Protein AF-A0A037ZRQ4-F1 (afdb_monomer_lite)

Radius of gyration: 18.63 Å; chains: 1; bounding box: 42×53×62 Å

Organism: NCBI:txid1454373

Structure (mmCIF, N/CA/C/O backbone):
data_AF-A0A037ZRQ4-F1
#
_entry.id   AF-A0A037ZRQ4-F1
#
loop_
_atom_site.group_PDB
_atom_site.id
_atom_site.type_symbol
_atom_site.label_atom_id
_atom_site.label_alt_id
_atom_site.label_comp_id
_atom_site.label_asym_id
_atom_site.label_entity_id
_atom_site.label_seq_id
_atom_site.pdbx_PDB_ins_code
_atom_site.Cartn_x
_atom_site.Cartn_y
_atom_site.Cartn_z
_atom_site.occupancy
_atom_site.B_iso_or_equiv
_atom_site.auth_seq_id
_atom_site.auth_comp_id
_atom_site.auth_asym_id
_atom_site.auth_atom_id
_atom_site.pdbx_PDB_model_num
ATOM 1 N N . MET A 1 1 ? -24.508 -39.226 -43.229 1.00 44.69 1 MET A N 1
ATOM 2 C CA . MET A 1 1 ? -23.827 -39.048 -41.925 1.00 44.69 1 MET A CA 1
ATOM 3 C C . MET A 1 1 ? -23.097 -37.711 -41.961 1.00 44.69 1 MET A C 1
ATOM 5 O O . MET A 1 1 ? -22.115 -37.597 -42.680 1.00 44.69 1 MET A O 1
ATOM 9 N N . ILE A 1 2 ? -23.625 -36.677 -41.302 1.00 44.78 2 ILE A N 1
ATOM 10 C CA . ILE A 1 2 ? -23.092 -35.304 -41.362 1.00 44.78 2 ILE A CA 1
ATOM 11 C C . ILE A 1 2 ? -22.264 -35.063 -40.095 1.00 44.78 2 ILE A C 1
ATOM 13 O O . ILE A 1 2 ? -22.799 -35.093 -38.991 1.00 44.78 2 ILE A O 1
ATOM 17 N N . LYS A 1 3 ? -20.948 -34.876 -40.253 1.00 48.03 3 LYS A N 1
ATOM 18 C CA . LYS A 1 3 ? -20.026 -34.495 -39.173 1.00 48.03 3 LYS A CA 1
ATOM 19 C C . LYS A 1 3 ? -20.140 -32.987 -38.939 1.00 48.03 3 LYS A C 1
ATOM 21 O O . LYS A 1 3 ? -19.582 -32.210 -39.709 1.00 48.03 3 LYS A O 1
ATOM 26 N N . ALA A 1 4 ? -20.841 -32.579 -37.885 1.00 50.69 4 ALA A N 1
ATOM 27 C CA . ALA A 1 4 ? -20.813 -31.201 -37.408 1.00 50.69 4 ALA A CA 1
ATOM 28 C C . ALA A 1 4 ? -19.470 -30.942 -36.704 1.00 50.69 4 ALA A C 1
ATOM 30 O O . ALA A 1 4 ? -19.149 -31.582 -35.704 1.00 50.69 4 ALA A O 1
ATOM 31 N N . ARG A 1 5 ? -18.656 -30.038 -37.258 1.00 59.75 5 ARG A N 1
ATOM 32 C CA . ARG A 1 5 ? -17.445 -29.531 -36.604 1.00 59.75 5 ARG A CA 1
ATOM 33 C C . ARG A 1 5 ? -17.854 -28.385 -35.685 1.00 59.75 5 ARG A C 1
ATOM 35 O O . ARG A 1 5 ? -18.277 -27.339 -36.165 1.00 59.75 5 ARG A O 1
ATOM 42 N N . VAL A 1 6 ? -17.728 -28.598 -34.381 1.00 54.69 6 VAL A N 1
ATOM 43 C CA . VAL A 1 6 ? -17.835 -27.539 -33.376 1.00 54.69 6 VAL A CA 1
ATOM 44 C C . VAL A 1 6 ? -16.581 -26.674 -33.499 1.00 54.69 6 VAL A C 1
ATOM 46 O O . VAL A 1 6 ? -15.485 -27.113 -33.161 1.00 54.69 6 VAL A O 1
ATOM 49 N N . PHE A 1 7 ? -16.732 -25.470 -34.048 1.00 53.22 7 PHE A N 1
ATOM 50 C CA . PHE A 1 7 ? -15.714 -24.427 -33.964 1.00 53.22 7 PHE A CA 1
ATOM 51 C C . PHE A 1 7 ? -15.840 -23.779 -32.586 1.00 53.22 7 PHE A C 1
ATOM 53 O O . PHE A 1 7 ? -16.765 -23.010 -32.335 1.00 53.22 7 PHE A O 1
ATOM 60 N N . LEU A 1 8 ? -14.930 -24.130 -31.679 1.00 58.91 8 LEU A N 1
ATOM 61 C CA . LEU A 1 8 ? -14.759 -23.416 -30.422 1.00 58.91 8 LEU A CA 1
ATOM 62 C C . LEU A 1 8 ? -14.074 -22.084 -30.759 1.00 58.91 8 LEU A C 1
ATOM 64 O O . LEU A 1 8 ? -12.871 -22.041 -31.013 1.00 58.91 8 LEU A O 1
ATOM 68 N N . VAL A 1 9 ? -14.851 -21.006 -30.847 1.00 59.47 9 VAL A N 1
ATOM 69 C CA . VAL A 1 9 ? -14.301 -19.651 -30.929 1.00 59.47 9 VAL A CA 1
ATOM 70 C C . VAL A 1 9 ? -13.732 -19.340 -29.550 1.00 59.47 9 VAL A C 1
ATOM 72 O O . VAL A 1 9 ? -14.479 -19.066 -28.614 1.00 59.47 9 VAL A O 1
ATOM 75 N N . ALA A 1 10 ? -12.411 -19.437 -29.410 1.00 58.44 10 ALA A N 1
ATOM 76 C CA . ALA A 1 10 ? -11.706 -18.862 -28.277 1.00 58.44 10 ALA A CA 1
ATOM 77 C C . ALA A 1 10 ? -11.926 -17.346 -28.338 1.00 58.44 10 ALA A C 1
ATOM 79 O O . ALA A 1 10 ? -11.319 -16.650 -29.152 1.00 58.44 10 ALA A O 1
ATOM 80 N N . ALA A 1 11 ? -12.865 -16.849 -27.534 1.00 57.16 11 ALA A N 1
ATOM 81 C CA . ALA A 1 11 ? -13.009 -15.428 -27.301 1.00 57.16 11 ALA A CA 1
ATOM 82 C C . ALA A 1 11 ? -11.709 -14.956 -26.642 1.00 57.16 11 ALA A C 1
ATOM 84 O O . ALA A 1 11 ? -11.467 -15.228 -25.467 1.00 57.16 11 ALA A O 1
ATOM 85 N N . PHE A 1 12 ? -10.856 -14.293 -27.422 1.00 55.47 12 PHE A N 1
ATOM 86 C CA . PHE A 1 12 ? -9.820 -13.414 -26.899 1.00 55.47 12 PHE A CA 1
ATOM 87 C C . PHE A 1 12 ? -10.546 -12.306 -26.140 1.00 55.47 12 PHE A C 1
ATOM 89 O O . PHE A 1 12 ? -10.926 -11.287 -26.713 1.00 55.47 12 PHE A O 1
ATOM 96 N N . LEU A 1 13 ? -10.833 -12.558 -24.864 1.00 48.47 13 LEU A N 1
ATOM 97 C CA . LEU A 1 13 ? -11.273 -11.518 -23.956 1.00 48.47 13 LEU A CA 1
ATOM 98 C C . LEU A 1 13 ? -10.106 -10.530 -23.865 1.00 48.47 13 LEU A C 1
ATOM 100 O O . LEU A 1 13 ? -9.002 -10.953 -23.510 1.00 48.47 13 LEU A O 1
ATOM 104 N N . PRO A 1 14 ? -10.295 -9.255 -24.243 1.00 47.31 14 PRO A N 1
ATOM 105 C CA . PRO A 1 14 ? -9.279 -8.249 -24.010 1.00 47.31 14 PRO A CA 1
ATOM 106 C C . PRO A 1 14 ? -9.029 -8.217 -22.504 1.00 47.31 14 PRO A C 1
ATOM 108 O O . PRO A 1 14 ? -9.925 -7.888 -21.726 1.00 47.31 14 PRO A O 1
ATOM 111 N N . LEU A 1 15 ? -7.826 -8.625 -22.096 1.00 47.88 15 LEU A N 1
ATOM 112 C CA . LEU A 1 15 ? -7.324 -8.371 -20.752 1.00 47.88 15 LEU A CA 1
ATOM 113 C C . LEU A 1 15 ? -7.530 -6.875 -20.483 1.00 47.88 15 LEU A C 1
ATOM 115 O O . LEU A 1 15 ? -7.204 -6.076 -21.368 1.00 47.88 15 LEU A O 1
ATOM 119 N N . PRO A 1 16 ? -8.108 -6.475 -19.338 1.00 43.84 16 PRO A N 1
ATOM 120 C CA . PRO A 1 16 ? -8.305 -5.069 -19.033 1.00 43.84 16 PRO A CA 1
ATOM 121 C C . PRO A 1 16 ? -6.932 -4.398 -18.936 1.00 43.84 16 PRO A C 1
ATOM 123 O O . PRO A 1 16 ? -6.264 -4.432 -17.908 1.00 43.84 16 PRO A O 1
ATOM 126 N N . LEU A 1 17 ? -6.506 -3.786 -20.041 1.00 48.16 17 LEU A N 1
ATOM 127 C CA . LEU A 1 17 ? -5.280 -3.008 -20.189 1.00 48.16 17 LEU A CA 1
ATOM 128 C C . LEU A 1 17 ? -5.469 -1.622 -19.542 1.00 48.16 17 LEU A C 1
ATOM 130 O O . LEU A 1 17 ? -5.305 -0.592 -20.185 1.00 48.16 17 LEU A O 1
ATOM 134 N N . SER A 1 18 ? -5.936 -1.618 -18.292 1.00 46.50 18 SER A N 1
ATOM 135 C CA . SER A 1 18 ? -6.169 -0.437 -17.453 1.00 46.50 18 SER A CA 1
ATOM 136 C C . SER A 1 18 ? -6.183 -0.803 -15.963 1.00 46.50 18 SER A C 1
ATOM 138 O O . SER A 1 18 ? -6.840 -0.140 -15.159 1.00 46.50 18 SER A O 1
ATOM 140 N N . ALA A 1 19 ? -5.468 -1.852 -15.557 1.00 59.84 19 ALA A N 1
ATOM 141 C CA . ALA A 1 19 ? -5.043 -1.921 -14.168 1.00 59.84 19 ALA A CA 1
ATOM 142 C C . ALA A 1 19 ? -3.948 -0.851 -13.998 1.00 59.84 19 ALA A C 1
ATOM 144 O O . ALA A 1 19 ? -2.782 -1.117 -14.271 1.00 59.84 19 ALA A O 1
ATOM 145 N N . GLY A 1 20 ? -4.341 0.393 -13.688 1.00 80.94 20 GLY A N 1
ATOM 146 C CA . GLY A 1 20 ? -3.398 1.464 -13.334 1.00 80.94 20 GLY A CA 1
ATOM 147 C C . GLY A 1 20 ? -2.561 1.068 -12.114 1.00 80.94 20 GLY A C 1
ATOM 148 O O . GLY A 1 20 ? -2.855 0.047 -11.483 1.00 80.94 20 GLY A O 1
ATOM 149 N N . GLY A 1 21 ? -1.542 1.852 -11.752 1.00 89.81 21 GLY A N 1
ATOM 150 C CA . GLY A 1 21 ? -0.599 1.473 -10.696 1.00 89.81 21 GLY A CA 1
ATOM 151 C C . GLY A 1 21 ? -1.267 1.059 -9.391 1.00 89.81 21 GLY A C 1
ATOM 152 O O . GLY A 1 21 ? -0.861 0.067 -8.794 1.00 89.81 21 GLY A O 1
ATOM 153 N N . TRP A 1 22 ? -2.367 1.719 -9.011 1.00 91.81 22 TRP A N 1
ATOM 154 C CA . TRP A 1 22 ? -3.160 1.325 -7.845 1.00 91.81 22 TRP A CA 1
ATOM 155 C C . TRP A 1 22 ? -3.721 -0.100 -7.936 1.00 91.81 22 TRP A C 1
ATOM 157 O O . TRP A 1 22 ? -3.625 -0.865 -6.985 1.00 91.81 22 TRP A O 1
ATOM 167 N N . ALA A 1 23 ? -4.310 -0.480 -9.070 1.00 91.25 23 ALA A N 1
ATOM 168 C CA . ALA A 1 23 ? -4.918 -1.800 -9.220 1.00 91.25 23 ALA A CA 1
ATOM 169 C C . ALA A 1 23 ? -3.862 -2.911 -9.167 1.00 91.25 23 ALA A C 1
ATOM 171 O O . ALA A 1 23 ? -4.090 -3.944 -8.542 1.00 91.25 23 ALA A O 1
ATOM 172 N N . ALA A 1 24 ? -2.697 -2.678 -9.776 1.00 91.62 24 ALA A N 1
ATOM 173 C CA . ALA A 1 24 ? -1.571 -3.596 -9.664 1.00 91.62 24 ALA A CA 1
ATOM 174 C C . ALA A 1 24 ? -1.029 -3.643 -8.226 1.00 91.62 24 ALA A 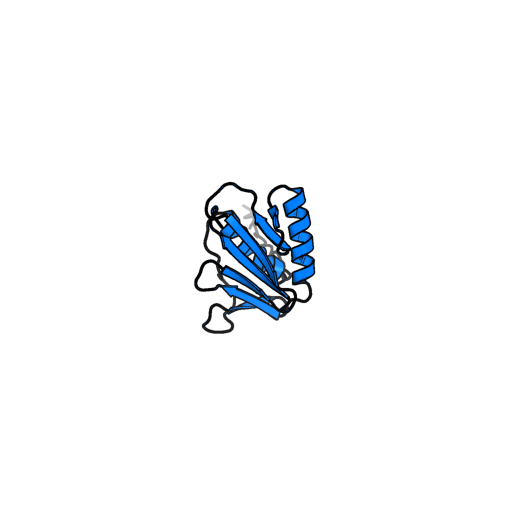C 1
ATOM 176 O O . ALA A 1 24 ? -0.766 -4.721 -7.711 1.00 91.62 24 ALA A O 1
ATOM 177 N N . PHE A 1 25 ? -0.920 -2.507 -7.540 1.00 93.81 25 PHE A N 1
ATOM 178 C CA . PHE A 1 25 ? -0.532 -2.465 -6.130 1.00 93.81 25 PHE A CA 1
ATOM 179 C C . PHE A 1 25 ? -1.509 -3.232 -5.223 1.00 93.81 25 PHE A C 1
ATOM 181 O O . PHE A 1 25 ? -1.090 -4.029 -4.383 1.00 93.81 25 PHE A O 1
ATOM 188 N N . GLU A 1 26 ? -2.817 -3.057 -5.421 1.00 93.69 26 GLU A N 1
ATOM 189 C CA . GLU A 1 26 ? -3.846 -3.770 -4.662 1.00 93.69 26 GLU A CA 1
ATOM 190 C C . GLU A 1 26 ? -3.762 -5.284 -4.902 1.00 93.69 26 GLU A C 1
ATOM 192 O O . GLU A 1 26 ? -3.756 -6.059 -3.946 1.00 93.69 26 GLU A O 1
ATOM 197 N N . GLU A 1 27 ? -3.617 -5.707 -6.161 1.00 93.69 27 GLU A N 1
ATOM 198 C CA . GLU A 1 27 ? -3.478 -7.118 -6.535 1.00 93.69 27 GLU A CA 1
ATOM 199 C C . GLU A 1 27 ? -2.197 -7.752 -5.986 1.00 93.69 27 GLU A C 1
ATOM 201 O O . GLU A 1 27 ? -2.236 -8.867 -5.473 1.00 93.69 27 GLU A O 1
ATOM 206 N N . ARG A 1 28 ? -1.062 -7.058 -6.112 1.00 93.62 28 ARG A N 1
ATOM 207 C CA . ARG A 1 28 ? 0.266 -7.626 -5.852 1.00 93.62 28 ARG A CA 1
ATOM 208 C C . ARG A 1 28 ? 0.739 -7.481 -4.421 1.00 93.62 28 ARG A C 1
ATOM 210 O O . ARG A 1 28 ? 1.685 -8.175 -4.055 1.00 93.62 28 ARG A O 1
ATOM 217 N N . CYS A 1 29 ? 0.119 -6.598 -3.643 1.00 93.62 29 CYS A N 1
ATOM 218 C CA . CYS A 1 29 ? 0.585 -6.257 -2.303 1.00 93.62 29 CYS A CA 1
ATOM 219 C C . CYS A 1 29 ? -0.540 -6.291 -1.274 1.00 93.62 29 CYS A C 1
ATOM 221 O O . CYS A 1 29 ? -0.503 -7.122 -0.368 1.00 93.62 29 CYS A O 1
ATOM 223 N N . LEU A 1 30 ? -1.585 -5.471 -1.437 1.00 93.69 30 LEU A N 1
ATOM 224 C CA . LEU A 1 30 ? -2.654 -5.387 -0.432 1.00 93.69 30 LEU A CA 1
ATOM 225 C C . LEU A 1 30 ? -3.418 -6.707 -0.277 1.00 93.69 30 LEU A C 1
ATOM 227 O O . LEU A 1 30 ? -3.680 -7.136 0.846 1.00 93.69 30 LEU A O 1
ATOM 231 N N . LEU A 1 31 ? -3.772 -7.368 -1.383 1.00 92.38 31 LEU A N 1
ATOM 232 C CA . LEU A 1 31 ? -4.472 -8.651 -1.340 1.00 92.38 31 LEU A CA 1
ATOM 233 C C . LEU A 1 31 ? -3.604 -9.769 -0.733 1.00 92.38 31 LEU A C 1
ATOM 235 O O . LEU A 1 31 ? -4.103 -10.431 0.182 1.00 92.38 31 LEU A O 1
ATOM 239 N N . PRO A 1 32 ? -2.335 -9.970 -1.142 1.00 91.25 32 PRO A N 1
ATOM 240 C CA . PRO A 1 32 ? -1.430 -10.913 -0.489 1.00 91.25 32 PRO A CA 1
ATOM 241 C C . PRO A 1 32 ? -1.281 -10.668 1.010 1.00 91.25 32 PRO A C 1
ATOM 243 O O . PRO A 1 32 ? -1.558 -11.582 1.789 1.00 91.25 32 PRO A O 1
ATOM 246 N N . TYR A 1 33 ? -1.001 -9.435 1.440 1.00 89.94 33 TYR A N 1
ATOM 247 C CA . TYR A 1 33 ? -0.954 -9.114 2.867 1.00 89.94 33 TYR A CA 1
ATOM 248 C C . TYR A 1 33 ? -2.286 -9.411 3.550 1.00 89.94 33 TYR A C 1
ATOM 250 O O . TYR A 1 33 ? -2.315 -10.032 4.610 1.00 89.94 33 TYR A O 1
ATOM 258 N N . SER A 1 34 ? -3.426 -9.088 2.922 1.00 87.50 34 SER A N 1
ATOM 259 C CA . SER A 1 34 ? -4.765 -9.429 3.431 1.00 87.50 34 SER A CA 1
ATOM 260 C C . SER A 1 34 ? -5.004 -10.941 3.595 1.00 87.50 34 SER A C 1
ATOM 262 O O . SER A 1 34 ? -5.958 -11.343 4.257 1.00 87.50 34 SER A O 1
ATOM 264 N N . GLN A 1 35 ? -4.129 -11.788 3.057 1.00 88.38 35 GLN A N 1
ATOM 265 C CA . GLN A 1 35 ? -4.197 -13.248 3.117 1.00 88.38 35 GLN A CA 1
ATOM 266 C C . GLN A 1 35 ? -2.970 -13.896 3.779 1.00 88.38 35 GLN A C 1
ATOM 268 O O . GLN A 1 35 ? -2.935 -15.120 3.871 1.00 88.38 35 GLN A O 1
ATOM 273 N N . ILE A 1 36 ? -2.028 -13.102 4.308 1.00 84.81 36 ILE A N 1
ATOM 274 C CA . ILE A 1 36 ? -0.770 -13.583 4.912 1.00 84.81 36 ILE A CA 1
ATOM 275 C C . ILE A 1 36 ? 0.097 -14.313 3.865 1.00 84.81 36 ILE A C 1
ATOM 277 O O . ILE A 1 36 ? 0.684 -15.368 4.108 1.00 84.81 36 ILE A O 1
ATOM 281 N N . PHE A 1 37 ? 0.133 -13.760 2.653 1.00 88.19 37 PHE A N 1
ATOM 282 C CA . PHE A 1 37 ? 1.041 -14.160 1.586 1.00 88.19 37 PHE A CA 1
ATOM 283 C C . PHE A 1 37 ? 2.006 -13.022 1.271 1.00 88.19 37 PHE A C 1
ATOM 285 O O . PHE A 1 37 ? 1.645 -11.849 1.351 1.00 88.19 37 PHE A O 1
ATOM 292 N N . ALA A 1 38 ? 3.216 -13.385 0.850 1.00 88.25 38 ALA A N 1
ATOM 293 C CA . ALA A 1 38 ? 4.201 -12.413 0.404 1.00 88.25 38 ALA A CA 1
ATOM 294 C C . ALA A 1 38 ? 3.715 -11.668 -0.858 1.00 88.25 38 ALA A C 1
ATOM 296 O O . ALA A 1 38 ? 3.105 -12.293 -1.737 1.00 88.25 38 ALA A O 1
ATOM 297 N N . PRO A 1 39 ? 4.020 -10.364 -0.988 1.00 91.56 39 PRO A N 1
ATOM 298 C CA . PRO A 1 39 ? 3.860 -9.638 -2.241 1.00 91.56 39 PRO A CA 1
ATOM 299 C C . PRO A 1 39 ? 4.598 -10.309 -3.403 1.00 91.56 39 PRO A C 1
ATOM 301 O O . PRO A 1 39 ? 5.605 -10.991 -3.203 1.00 91.56 39 PRO A O 1
ATOM 304 N N . HIS A 1 40 ? 4.128 -10.104 -4.635 1.00 91.75 40 HIS A N 1
ATOM 305 C CA . HIS A 1 40 ? 4.697 -10.801 -5.793 1.00 91.75 40 HIS A CA 1
ATOM 306 C C . HIS A 1 40 ? 4.708 -9.973 -7.086 1.00 91.75 40 HIS A C 1
ATOM 308 O O . HIS A 1 40 ? 3.780 -9.234 -7.413 1.00 91.75 40 HIS A O 1
ATOM 314 N N . ALA A 1 41 ? 5.761 -10.154 -7.886 1.00 91.69 41 ALA A N 1
ATOM 315 C CA . ALA A 1 41 ? 5.983 -9.428 -9.139 1.00 91.69 41 ALA A CA 1
ATOM 316 C C . ALA A 1 41 ? 5.794 -10.292 -10.398 1.00 91.69 41 ALA A C 1
ATOM 318 O O . ALA A 1 41 ? 6.275 -9.937 -11.472 1.00 91.69 41 ALA A O 1
ATOM 319 N N . ASP A 1 42 ? 5.080 -11.419 -10.304 1.00 90.19 42 ASP A N 1
ATOM 320 C CA . ASP A 1 42 ? 4.914 -12.349 -11.430 1.00 90.19 42 ASP A CA 1
ATOM 321 C C . ASP A 1 42 ? 4.418 -11.647 -12.700 1.00 90.19 42 ASP A C 1
ATOM 323 O O . ASP A 1 42 ? 3.396 -10.959 -12.699 1.00 90.19 42 ASP A O 1
ATOM 327 N N . GLY A 1 43 ? 5.148 -11.806 -13.802 1.00 88.75 43 GLY A N 1
ATOM 328 C CA . GLY A 1 43 ? 4.788 -11.204 -15.087 1.00 88.75 43 GLY A CA 1
ATOM 329 C C . GLY A 1 43 ? 4.995 -9.689 -15.188 1.00 88.75 43 GLY A C 1
ATOM 330 O O . GLY A 1 43 ? 4.640 -9.124 -16.221 1.00 88.75 43 GLY A O 1
ATOM 331 N N . LEU A 1 44 ? 5.572 -9.031 -14.176 1.00 91.12 44 LEU A N 1
ATOM 332 C CA . LEU A 1 44 ? 5.995 -7.634 -14.277 1.00 91.12 44 LEU A CA 1
ATOM 333 C C . LEU A 1 44 ? 7.399 -7.532 -14.876 1.00 91.12 44 LEU A C 1
ATOM 335 O O . LEU A 1 44 ? 8.252 -8.403 -14.692 1.00 91.12 44 LEU A O 1
ATOM 339 N N . GLN A 1 45 ? 7.648 -6.441 -15.595 1.00 92.75 45 GLN A N 1
ATOM 340 C CA . GLN A 1 45 ? 8.970 -6.143 -16.127 1.00 92.75 45 GLN A CA 1
ATOM 341 C C . GLN A 1 45 ? 9.816 -5.479 -15.040 1.00 92.75 45 GLN A C 1
ATOM 343 O O . GLN A 1 45 ? 9.487 -4.383 -14.594 1.00 92.75 45 GLN A O 1
ATOM 348 N N . ALA A 1 46 ? 10.925 -6.106 -14.650 1.00 94.38 46 ALA A N 1
ATOM 349 C CA . ALA A 1 46 ? 11.905 -5.471 -13.774 1.00 94.38 46 ALA A CA 1
ATOM 350 C C . ALA A 1 46 ? 12.519 -4.233 -14.456 1.00 94.38 46 ALA A C 1
ATOM 352 O O . ALA A 1 46 ? 12.891 -4.284 -15.633 1.00 94.38 46 ALA A O 1
ATOM 353 N N . LEU A 1 47 ? 12.601 -3.127 -13.718 1.00 92.44 47 LEU A N 1
ATOM 354 C CA . LEU A 1 47 ? 13.276 -1.897 -14.141 1.00 92.44 47 LEU A CA 1
ATOM 355 C C . LEU A 1 47 ? 14.776 -1.962 -13.846 1.00 92.44 47 LEU A C 1
ATOM 357 O O . LEU A 1 47 ? 15.583 -1.479 -14.639 1.00 92.44 47 LEU A O 1
ATOM 361 N N . ASP A 1 48 ? 15.132 -2.590 -12.729 1.00 85.94 48 ASP A N 1
ATOM 362 C CA . ASP A 1 48 ? 16.495 -2.777 -12.241 1.00 85.94 48 ASP A CA 1
ATOM 363 C C . ASP A 1 48 ? 16.599 -4.063 -11.393 1.00 85.94 48 ASP A C 1
ATOM 365 O O . ASP A 1 48 ? 15.707 -4.915 -11.415 1.00 85.94 48 ASP A O 1
ATOM 369 N N . GLY A 1 49 ? 17.736 -4.251 -10.718 1.00 75.12 49 GLY A N 1
ATOM 370 C CA . GLY A 1 49 ? 17.994 -5.398 -9.845 1.00 75.12 49 GLY A CA 1
ATOM 371 C C . GLY A 1 49 ? 17.481 -5.238 -8.411 1.00 75.12 49 GLY A C 1
ATOM 372 O O . GLY A 1 49 ? 17.638 -6.175 -7.635 1.00 75.12 49 GLY A O 1
ATOM 373 N N . ASP A 1 50 ? 16.867 -4.102 -8.070 1.00 80.31 50 ASP A N 1
ATOM 374 C CA . ASP A 1 50 ? 16.609 -3.678 -6.687 1.00 80.31 50 ASP A CA 1
ATOM 375 C C . ASP A 1 50 ? 15.118 -3.802 -6.316 1.00 80.31 50 ASP A C 1
ATOM 377 O O . ASP A 1 50 ? 14.576 -3.010 -5.547 1.00 80.31 50 ASP A O 1
ATOM 381 N N . GLY A 1 51 ? 14.416 -4.775 -6.906 1.00 90.44 51 GLY A N 1
ATOM 382 C CA . GLY A 1 51 ? 13.004 -5.030 -6.600 1.00 90.44 51 GLY A CA 1
ATOM 383 C C . GLY A 1 51 ? 12.033 -3.995 -7.177 1.00 90.44 51 GLY A C 1
ATOM 384 O O . GLY A 1 51 ? 10.904 -3.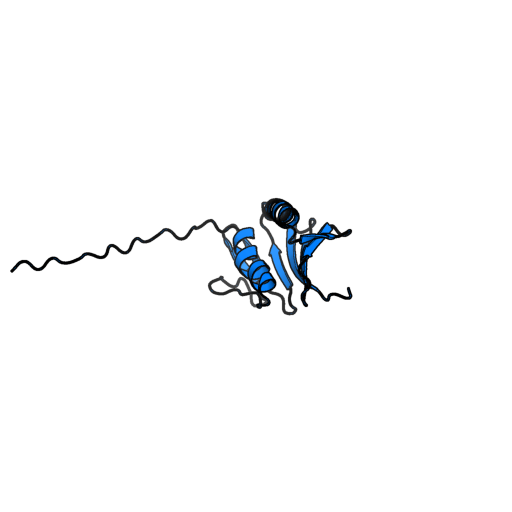885 -6.700 1.00 90.44 51 GLY A O 1
ATOM 385 N N . ARG A 1 52 ? 12.432 -3.236 -8.207 1.00 93.62 52 ARG A N 1
ATOM 386 C CA . ARG A 1 52 ? 11.581 -2.233 -8.869 1.00 93.62 52 ARG A CA 1
ATOM 387 C C . ARG A 1 52 ? 11.017 -2.776 -10.177 1.00 93.62 52 ARG A C 1
ATOM 389 O O . ARG A 1 52 ? 11.747 -3.291 -11.026 1.00 93.62 52 ARG A O 1
ATOM 396 N N . PHE A 1 53 ? 9.713 -2.623 -10.375 1.00 94.12 53 PHE A N 1
ATOM 397 C CA . PHE A 1 53 ? 8.984 -3.198 -11.501 1.00 94.12 53 PHE A CA 1
ATOM 398 C C . PHE A 1 53 ? 8.107 -2.158 -12.192 1.00 94.12 53 PHE A C 1
ATOM 400 O O . PHE A 1 53 ? 7.407 -1.379 -11.547 1.00 94.12 53 PHE A O 1
ATOM 407 N N . ALA A 1 54 ? 8.129 -2.167 -13.521 1.00 92.81 54 ALA A N 1
ATOM 408 C CA . ALA A 1 54 ? 7.319 -1.286 -14.342 1.00 92.81 54 ALA A CA 1
ATOM 409 C C . ALA A 1 54 ? 5.846 -1.695 -14.264 1.00 92.81 54 ALA A C 1
ATOM 411 O O . ALA A 1 54 ? 5.504 -2.860 -14.499 1.00 92.81 54 ALA A O 1
ATOM 412 N N . LEU A 1 55 ? 4.978 -0.722 -14.007 1.00 91.56 55 LEU A N 1
ATOM 413 C CA . LEU A 1 55 ? 3.532 -0.863 -14.095 1.00 91.56 55 LEU A CA 1
ATOM 414 C C . LEU A 1 55 ? 2.983 -0.066 -15.293 1.00 91.56 55 LEU A C 1
ATOM 416 O O . LEU A 1 55 ? 3.649 0.830 -15.829 1.00 91.56 55 LEU A O 1
ATOM 420 N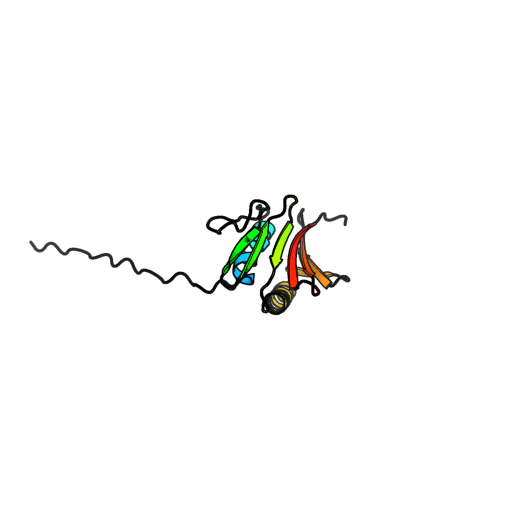 N . PRO A 1 56 ? 1.757 -0.377 -15.754 1.00 82.94 56 PRO A N 1
ATOM 421 C CA . PRO A 1 56 ? 1.072 0.447 -16.743 1.00 82.94 56 PRO A CA 1
ATOM 422 C C . PRO A 1 56 ? 0.966 1.907 -16.283 1.00 82.94 56 PRO A C 1
ATOM 424 O O . PRO A 1 56 ? 0.768 2.176 -15.105 1.00 82.94 56 PRO A O 1
ATOM 427 N N . GLY A 1 57 ? 1.069 2.855 -17.218 1.00 80.56 57 GLY A N 1
ATOM 428 C CA . GLY A 1 57 ? 0.948 4.288 -16.911 1.00 80.56 57 GLY A CA 1
ATOM 429 C C . GLY A 1 57 ? 2.246 4.980 -16.483 1.00 80.56 57 GLY A C 1
ATOM 430 O O . GLY A 1 57 ? 2.248 6.199 -16.356 1.00 80.56 57 GLY A O 1
ATOM 431 N N . GLY A 1 58 ? 3.357 4.243 -16.356 1.00 87.06 58 GLY A N 1
ATOM 432 C CA . GLY A 1 58 ? 4.638 4.788 -15.885 1.00 87.06 58 GLY A CA 1
ATOM 433 C C . GLY A 1 58 ? 4.825 4.687 -14.371 1.00 87.06 58 GLY A C 1
ATOM 434 O O . GLY A 1 58 ? 5.849 5.135 -13.856 1.00 87.06 58 GLY A O 1
ATOM 435 N N . ASP A 1 59 ? 3.864 4.069 -13.686 1.00 91.69 59 ASP A N 1
ATOM 436 C CA . ASP A 1 59 ? 3.932 3.776 -12.262 1.00 91.69 59 ASP A CA 1
ATOM 437 C C . ASP A 1 59 ? 4.999 2.706 -11.994 1.00 91.69 59 ASP A C 1
ATOM 439 O O . ASP A 1 59 ? 5.368 1.914 -12.873 1.00 91.69 59 ASP A O 1
ATOM 443 N N . VAL A 1 60 ? 5.500 2.673 -10.764 1.00 93.69 60 VAL A N 1
ATOM 444 C CA . VAL A 1 60 ? 6.518 1.702 -10.352 1.00 93.69 60 VAL A CA 1
ATOM 445 C C . VAL A 1 60 ? 6.035 0.964 -9.119 1.00 93.69 60 VAL A C 1
ATOM 447 O O . VAL A 1 60 ? 5.667 1.595 -8.132 1.00 93.69 60 VAL A O 1
ATOM 450 N N . LEU A 1 61 ? 6.055 -0.368 -9.182 1.00 94.25 61 LEU A N 1
ATOM 451 C CA . LEU A 1 61 ? 5.924 -1.227 -8.010 1.00 94.25 61 LEU A CA 1
ATOM 452 C C . LEU A 1 61 ? 7.312 -1.456 -7.420 1.00 94.25 61 LEU A C 1
ATOM 454 O O . LEU A 1 61 ? 8.245 -1.780 -8.155 1.00 94.25 61 LEU A O 1
ATOM 458 N N . ILE A 1 62 ? 7.443 -1.339 -6.109 1.00 94.31 62 ILE A N 1
ATOM 459 C CA . ILE A 1 62 ? 8.680 -1.614 -5.384 1.00 94.31 62 ILE A CA 1
ATOM 460 C C . ILE A 1 62 ? 8.386 -2.738 -4.401 1.00 94.31 62 ILE A C 1
ATOM 462 O O . ILE A 1 62 ? 7.524 -2.587 -3.538 1.00 94.31 62 ILE A O 1
ATOM 466 N N . LEU A 1 63 ? 9.089 -3.858 -4.532 1.00 92.38 63 LEU A N 1
ATOM 467 C CA . LEU A 1 63 ? 9.083 -4.942 -3.555 1.00 92.38 63 LEU A CA 1
ATOM 468 C C . LEU A 1 63 ? 10.390 -4.868 -2.765 1.00 92.38 63 LEU A C 1
ATOM 470 O O . LEU A 1 63 ? 11.453 -5.141 -3.318 1.00 92.38 63 LEU A O 1
ATOM 474 N N . GLY A 1 64 ? 10.312 -4.438 -1.504 1.00 82.25 64 GLY A N 1
ATOM 475 C CA . GLY A 1 64 ? 11.473 -4.326 -0.624 1.00 82.25 64 GLY A CA 1
ATOM 476 C C . GLY A 1 64 ? 11.861 -5.654 0.031 1.00 82.25 64 GLY A C 1
ATOM 477 O O . GLY A 1 64 ? 11.068 -6.591 0.092 1.00 82.25 64 GLY A O 1
ATOM 478 N N . ASP A 1 65 ? 13.078 -5.705 0.578 1.00 66.75 65 ASP A N 1
ATOM 479 C CA . ASP A 1 65 ? 13.646 -6.894 1.236 1.00 66.75 65 ASP A CA 1
ATOM 480 C C . ASP A 1 65 ? 12.971 -7.267 2.579 1.00 66.75 65 ASP A C 1
ATOM 482 O O . ASP A 1 65 ? 13.205 -8.358 3.096 1.00 66.75 65 ASP A O 1
ATOM 486 N N . PHE A 1 66 ? 12.139 -6.386 3.153 1.00 54.31 66 PHE A N 1
ATOM 487 C CA . PHE A 1 66 ? 11.583 -6.519 4.510 1.00 54.31 66 PHE A CA 1
ATOM 488 C C . PHE A 1 66 ? 10.088 -6.188 4.570 1.00 54.31 66 PHE A C 1
ATOM 490 O O . PHE A 1 66 ? 9.711 -5.148 5.095 1.00 54.31 66 PHE A O 1
ATOM 497 N N . GLU A 1 67 ? 9.239 -7.057 4.013 1.00 70.12 67 GLU A N 1
ATOM 498 C CA . GLU A 1 67 ? 7.780 -7.041 4.259 1.00 70.12 67 GLU A CA 1
ATOM 499 C C . GLU A 1 67 ? 7.071 -5.722 3.912 1.00 70.12 67 GLU A C 1
ATOM 501 O O . GLU A 1 67 ? 5.930 -5.508 4.317 1.00 70.12 67 GLU A O 1
ATOM 506 N N . ALA A 1 68 ? 7.696 -4.881 3.088 1.00 87.56 68 ALA A N 1
ATOM 507 C CA . ALA A 1 68 ? 7.127 -3.652 2.565 1.00 87.56 68 ALA A CA 1
ATOM 508 C C . ALA A 1 68 ? 7.005 -3.734 1.040 1.00 87.56 68 ALA A C 1
ATOM 510 O O . ALA A 1 68 ? 7.951 -4.080 0.325 1.00 87.56 68 ALA A O 1
ATOM 511 N N . CYS A 1 69 ? 5.834 -3.364 0.538 1.00 94.25 69 CYS A N 1
ATOM 512 C CA . CYS A 1 69 ? 5.590 -3.133 -0.873 1.00 94.25 69 CYS A CA 1
ATOM 513 C C . CYS A 1 69 ? 5.110 -1.701 -1.074 1.00 94.25 69 CYS A C 1
ATOM 515 O O . CYS A 1 69 ? 4.251 -1.227 -0.336 1.00 94.25 69 CYS A O 1
ATOM 517 N N . ALA A 1 70 ? 5.612 -1.028 -2.104 1.00 94.88 70 ALA A N 1
ATOM 518 C CA . ALA A 1 70 ? 5.209 0.327 -2.428 1.00 94.88 70 ALA A CA 1
ATOM 519 C C . ALA A 1 70 ? 4.793 0.493 -3.889 1.00 94.88 70 ALA A C 1
ATOM 521 O O . ALA A 1 70 ? 5.201 -0.269 -4.768 1.00 94.88 70 ALA A O 1
ATOM 522 N N . VAL A 1 71 ? 4.012 1.538 -4.148 1.00 94.88 71 VAL A N 1
ATOM 523 C CA . VAL A 1 71 ? 3.715 2.034 -5.491 1.00 94.88 71 VAL A CA 1
ATOM 524 C C . VAL A 1 71 ? 3.970 3.537 -5.567 1.00 94.88 71 VAL A C 1
ATOM 526 O O . VAL A 1 71 ? 3.579 4.282 -4.669 1.00 94.88 71 VAL A O 1
ATOM 529 N N . GLU A 1 72 ? 4.641 3.988 -6.626 1.00 92.06 72 GLU A N 1
ATOM 530 C CA . GLU A 1 72 ? 5.026 5.392 -6.837 1.00 92.06 72 GLU A CA 1
ATOM 531 C C . GLU A 1 72 ? 4.710 5.890 -8.260 1.00 92.06 72 GLU A C 1
ATOM 533 O O . GLU A 1 72 ? 4.397 5.110 -9.162 1.00 92.06 72 GLU A O 1
ATOM 538 N N . ASN A 1 73 ? 4.873 7.206 -8.454 1.00 77.81 73 ASN A N 1
ATOM 539 C CA . ASN A 1 73 ? 4.872 7.944 -9.730 1.00 77.81 73 ASN A CA 1
ATOM 540 C C . ASN A 1 73 ? 3.524 8.152 -10.447 1.00 77.81 73 ASN A C 1
ATOM 542 O O . ASN A 1 73 ? 3.481 8.903 -11.423 1.00 77.81 73 ASN A O 1
ATOM 546 N N . GLY A 1 74 ? 2.419 7.618 -9.930 1.00 70.50 74 GLY A N 1
ATOM 547 C CA . GLY A 1 74 ? 1.097 7.825 -10.525 1.00 70.50 74 GLY A CA 1
ATOM 548 C C . GLY A 1 74 ? 0.369 9.033 -9.942 1.00 70.50 74 GLY A C 1
ATOM 549 O O . GLY A 1 74 ? 0.040 8.995 -8.757 1.00 70.50 74 GLY A O 1
ATOM 550 N N . PRO A 1 75 ? 0.022 10.084 -10.716 1.00 69.56 75 PRO A N 1
ATOM 551 C CA . PRO A 1 75 ? -0.697 11.256 -10.190 1.00 69.56 75 PRO A CA 1
ATOM 552 C C . PRO A 1 75 ? -2.058 10.899 -9.570 1.00 69.56 75 PRO A C 1
ATOM 554 O O . PRO A 1 75 ? -2.616 11.672 -8.797 1.00 69.56 75 PRO A O 1
ATOM 557 N N . GLU A 1 76 ? -2.582 9.719 -9.898 1.00 83.62 76 GLU A N 1
ATOM 558 C CA . GLU A 1 76 ? -3.847 9.196 -9.392 1.00 83.62 76 GLU A CA 1
ATOM 559 C C . GLU A 1 76 ? -3.693 8.338 -8.124 1.00 83.62 76 GLU A C 1
ATOM 561 O O . GLU A 1 76 ? -4.703 8.010 -7.508 1.00 83.62 76 GLU A O 1
ATOM 566 N N . ILE A 1 77 ? -2.468 7.997 -7.695 1.00 88.38 77 ILE A N 1
ATOM 567 C CA . ILE A 1 77 ? -2.223 7.083 -6.564 1.00 88.38 77 ILE A CA 1
ATOM 568 C C . ILE A 1 77 ? -2.807 7.629 -5.262 1.00 88.38 77 ILE A C 1
ATOM 570 O O . ILE A 1 77 ? -3.552 6.910 -4.604 1.00 88.38 77 ILE A O 1
ATOM 574 N N . ALA A 1 78 ? -2.542 8.891 -4.907 1.00 89.19 78 ALA A N 1
ATOM 575 C CA . ALA A 1 78 ? -3.118 9.488 -3.700 1.00 89.19 78 ALA A CA 1
ATOM 576 C C . ALA A 1 78 ? -4.657 9.479 -3.723 1.00 89.19 78 ALA A C 1
ATOM 578 O O . ALA A 1 78 ? -5.294 9.107 -2.742 1.00 89.19 78 ALA A O 1
ATOM 579 N N . GLY A 1 79 ? -5.271 9.833 -4.858 1.00 90.50 79 GLY A N 1
ATOM 580 C CA . GLY A 1 79 ? -6.731 9.812 -4.998 1.00 90.50 79 GLY A CA 1
ATOM 581 C C . GLY A 1 79 ? -7.317 8.399 -4.915 1.00 90.50 79 GLY A C 1
ATOM 582 O O . GLY A 1 79 ? -8.371 8.193 -4.307 1.00 90.50 79 GLY A O 1
ATOM 583 N N . ALA A 1 80 ? -6.622 7.417 -5.490 1.00 91.50 80 ALA A N 1
ATOM 584 C CA . ALA A 1 80 ? -7.003 6.014 -5.424 1.00 91.50 80 ALA A CA 1
ATOM 585 C C . ALA A 1 80 ? -6.862 5.449 -4.003 1.00 91.50 80 ALA A C 1
ATOM 587 O O . ALA A 1 80 ? -7.776 4.762 -3.547 1.00 91.50 80 ALA A O 1
ATOM 588 N N . PHE A 1 81 ? -5.791 5.804 -3.285 1.00 92.44 81 PHE A N 1
ATOM 589 C CA . PHE A 1 81 ? -5.596 5.467 -1.875 1.00 92.44 81 PHE A CA 1
ATOM 590 C C . PHE A 1 81 ? -6.728 6.005 -1.008 1.00 92.44 81 PHE A C 1
ATOM 592 O O . PHE A 1 81 ? -7.335 5.242 -0.266 1.00 92.44 81 PHE A O 1
ATOM 599 N N . GLU A 1 82 ? -7.064 7.288 -1.138 1.00 92.94 82 GLU A N 1
ATOM 600 C CA . GLU A 1 82 ? -8.138 7.902 -0.353 1.00 92.94 82 GLU A CA 1
ATOM 601 C C . GLU A 1 82 ? -9.494 7.236 -0.640 1.00 92.94 82 GLU A C 1
ATOM 603 O O . GLU A 1 82 ? -10.212 6.851 0.284 1.00 92.94 82 GLU A O 1
ATOM 608 N N . THR A 1 83 ? -9.800 6.982 -1.917 1.00 94.38 83 THR A N 1
ATOM 609 C CA . THR A 1 83 ? -11.030 6.281 -2.329 1.00 94.38 83 THR A CA 1
ATOM 610 C C . THR A 1 83 ? -11.081 4.842 -1.800 1.00 94.38 83 THR A C 1
ATOM 612 O O . THR A 1 83 ? -12.134 4.356 -1.375 1.00 94.38 83 THR A O 1
ATOM 615 N N . TRP A 1 84 ? -9.953 4.127 -1.841 1.00 94.06 84 TRP A N 1
ATOM 616 C CA . TRP A 1 84 ? -9.820 2.791 -1.267 1.00 94.06 84 TRP A CA 1
ATOM 617 C C . TRP A 1 84 ? -10.028 2.837 0.248 1.00 94.06 84 TRP A C 1
ATOM 619 O O . TRP A 1 84 ? -10.872 2.112 0.768 1.00 94.06 84 TRP A O 1
ATOM 629 N N . LEU A 1 85 ? -9.346 3.739 0.947 1.00 95.12 85 LEU A N 1
ATOM 630 C CA . LEU A 1 85 ? -9.369 3.828 2.399 1.00 95.12 85 LEU A CA 1
ATOM 631 C C . LEU A 1 85 ? -10.765 4.161 2.934 1.00 95.12 85 LEU A C 1
ATOM 633 O O . LEU A 1 85 ? -11.225 3.525 3.881 1.00 95.12 85 LEU A O 1
ATOM 637 N N . GLU A 1 86 ? -11.483 5.094 2.308 1.00 96.06 86 GLU A N 1
ATOM 638 C CA . GLU A 1 86 ? -12.876 5.393 2.663 1.00 96.06 86 GLU A CA 1
ATOM 639 C C . GLU A 1 86 ? -13.775 4.154 2.561 1.00 96.06 86 GLU A C 1
ATOM 641 O O . GLU A 1 86 ? -14.564 3.869 3.468 1.00 96.06 86 GLU A O 1
ATOM 646 N N . ARG A 1 87 ? -13.624 3.374 1.483 1.00 96.38 87 ARG A N 1
ATOM 647 C CA . ARG A 1 87 ? -14.357 2.117 1.285 1.00 96.38 87 ARG A CA 1
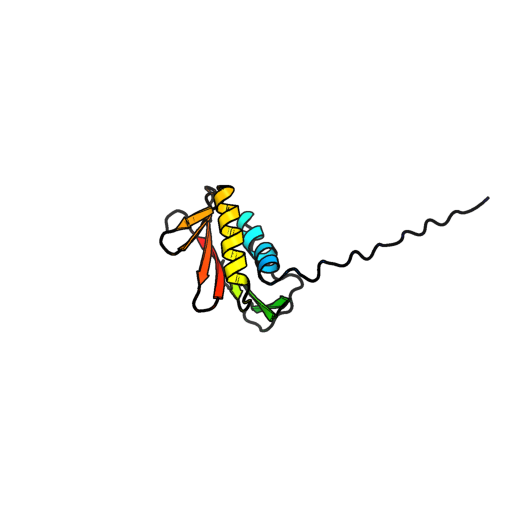ATOM 648 C C . ARG A 1 87 ? -13.992 1.078 2.345 1.00 96.38 87 ARG A C 1
ATOM 650 O O . ARG A 1 87 ? -14.878 0.401 2.870 1.00 96.38 87 ARG A O 1
ATOM 657 N N . GLU A 1 88 ? -12.710 0.932 2.651 1.00 95.56 88 GLU A N 1
ATOM 658 C CA . GLU A 1 88 ? -12.214 -0.039 3.623 1.00 95.56 88 GLU A CA 1
ATOM 659 C C . GLU A 1 88 ? -12.635 0.295 5.064 1.00 95.56 88 GLU A C 1
ATOM 661 O O . GLU A 1 88 ? -13.022 -0.603 5.820 1.00 95.56 88 GLU A O 1
ATOM 666 N N . ILE A 1 89 ? -12.642 1.582 5.428 1.00 95.81 89 ILE A N 1
ATOM 667 C CA . ILE A 1 89 ? -13.162 2.079 6.711 1.00 95.81 89 ILE A CA 1
ATOM 668 C C . ILE A 1 89 ? -14.669 1.854 6.799 1.00 95.81 89 ILE A C 1
ATOM 670 O O . ILE A 1 89 ? -15.153 1.334 7.804 1.00 95.81 89 ILE A O 1
ATOM 674 N N . ALA A 1 90 ? -15.425 2.185 5.747 1.00 96.62 90 ALA A N 1
ATOM 675 C CA . ALA A 1 90 ? -16.869 1.954 5.713 1.00 96.62 90 ALA A CA 1
ATOM 676 C C . ALA A 1 90 ? -17.224 0.463 5.861 1.00 96.62 90 ALA A C 1
ATOM 678 O O . ALA A 1 90 ? -18.262 0.120 6.426 1.00 96.62 90 ALA A O 1
ATOM 679 N N . ALA A 1 91 ? -16.347 -0.428 5.392 1.00 95.75 91 ALA A N 1
ATOM 680 C CA . ALA A 1 91 ? -16.476 -1.869 5.566 1.00 95.75 91 ALA A CA 1
ATOM 681 C C . ALA A 1 91 ? -15.942 -2.395 6.913 1.00 95.75 91 ALA A C 1
ATOM 683 O O . ALA A 1 91 ? -16.002 -3.601 7.158 1.00 95.75 91 ALA A O 1
ATOM 684 N N . GLY A 1 92 ? -15.401 -1.525 7.770 1.00 94.44 92 GLY A N 1
ATOM 685 C CA . GLY A 1 92 ? -14.834 -1.880 9.069 1.00 94.44 92 GLY A CA 1
ATOM 686 C C . GLY A 1 92 ? -13.549 -2.706 8.993 1.00 94.44 92 GLY A C 1
ATOM 687 O O . GLY A 1 92 ? -13.211 -3.362 9.976 1.00 94.44 92 GLY A O 1
ATOM 688 N N . ARG A 1 93 ? -12.850 -2.713 7.848 1.00 93.69 93 ARG A N 1
ATOM 689 C CA . ARG A 1 93 ? -11.605 -3.478 7.637 1.00 93.69 93 ARG A CA 1
ATOM 690 C C . ARG A 1 93 ? -10.348 -2.693 7.985 1.00 93.69 93 ARG A C 1
ATOM 692 O O . ARG A 1 93 ? -9.324 -3.310 8.264 1.00 93.69 93 ARG A O 1
ATOM 699 N N . PHE A 1 94 ? -10.430 -1.365 7.980 1.00 95.00 94 PHE A N 1
ATOM 700 C CA . PHE A 1 94 ? -9.332 -0.453 8.296 1.00 95.00 94 PHE A CA 1
ATOM 701 C C . PHE A 1 94 ? -9.796 0.676 9.217 1.00 95.00 94 PHE A C 1
ATOM 703 O O . PHE A 1 94 ? -10.983 0.998 9.276 1.00 95.00 94 PHE A O 1
ATOM 710 N N . LEU A 1 95 ? -8.845 1.278 9.926 1.00 94.56 95 LEU A N 1
ATOM 711 C CA . LEU A 1 95 ? -8.992 2.516 10.689 1.00 94.56 95 LEU A CA 1
ATOM 712 C C . LEU A 1 95 ? -7.878 3.473 10.269 1.00 94.56 95 LEU A C 1
ATOM 714 O O . LEU A 1 95 ? -6.781 3.017 9.955 1.00 94.56 95 LEU A O 1
ATOM 718 N N . ARG A 1 96 ? -8.147 4.782 10.284 1.00 93.94 96 ARG A N 1
ATOM 719 C CA . ARG A 1 96 ? -7.071 5.778 10.204 1.00 93.94 96 ARG A CA 1
ATOM 720 C C . ARG A 1 96 ? -6.373 5.888 11.546 1.00 93.94 96 ARG A C 1
ATOM 722 O O . ARG A 1 96 ? -7.050 5.961 12.573 1.00 93.94 96 ARG A O 1
ATOM 729 N N . ASP A 1 97 ? -5.056 5.928 11.494 1.00 89.81 97 ASP A N 1
ATOM 730 C CA . ASP A 1 97 ? -4.202 6.235 12.628 1.00 89.81 97 ASP A CA 1
ATOM 731 C C . ASP A 1 97 ? -3.899 7.745 12.695 1.00 89.81 97 ASP A C 1
ATOM 733 O O . ASP A 1 97 ? -4.217 8.505 11.771 1.00 89.81 97 ASP A O 1
ATOM 737 N N . GLU A 1 98 ? -3.319 8.201 13.805 1.00 84.94 98 GLU A N 1
ATOM 738 C CA . GLU A 1 98 ? -3.014 9.618 14.053 1.00 84.94 98 GLU A CA 1
ATOM 739 C C . GLU A 1 98 ? -1.987 10.192 13.064 1.00 84.94 98 GLU A C 1
ATOM 741 O O . GLU A 1 98 ? -2.029 11.384 12.752 1.00 84.94 98 GLU A O 1
ATOM 746 N N . ASP A 1 99 ? -1.098 9.347 12.536 1.00 84.25 99 ASP A N 1
ATOM 747 C CA . ASP A 1 99 ? -0.091 9.701 11.530 1.00 84.25 99 ASP A CA 1
ATOM 748 C C . ASP A 1 99 ? -0.649 9.753 10.093 1.00 84.25 99 ASP A C 1
ATOM 750 O O . ASP A 1 99 ? 0.076 10.075 9.151 1.00 84.25 99 ASP A O 1
ATOM 754 N N . GLY A 1 100 ? -1.946 9.477 9.917 1.00 83.75 100 GLY A N 1
ATOM 755 C CA . GLY A 1 100 ? -2.611 9.437 8.617 1.00 83.75 100 GLY A CA 1
ATOM 756 C C . GLY A 1 100 ? -2.484 8.100 7.884 1.00 83.75 100 GLY A C 1
ATOM 757 O O . GLY A 1 100 ? -3.054 7.964 6.798 1.00 83.75 100 GLY A O 1
ATOM 758 N N . SER A 1 101 ? -1.800 7.109 8.465 1.00 91.75 101 SER A N 1
ATOM 759 C CA . SER A 1 101 ? -1.768 5.745 7.944 1.00 91.75 101 SER A CA 1
ATOM 760 C C . SER A 1 101 ? -3.103 5.023 8.153 1.00 91.75 101 SER A C 1
ATOM 762 O O . SER A 1 101 ? -3.989 5.455 8.897 1.00 91.75 101 SER A O 1
ATOM 764 N N . ALA A 1 102 ? -3.276 3.910 7.448 1.00 94.25 102 ALA A N 1
ATOM 765 C CA . ALA A 1 102 ? -4.422 3.028 7.551 1.00 94.25 102 ALA A CA 1
ATOM 766 C C . ALA A 1 102 ? -4.007 1.695 8.172 1.00 94.25 102 ALA A C 1
ATOM 768 O O . ALA A 1 102 ? -3.238 0.939 7.580 1.00 94.25 102 ALA A O 1
ATOM 769 N N . LEU A 1 103 ? -4.574 1.362 9.328 1.00 93.56 103 LEU A N 1
ATOM 770 C CA . LEU A 1 103 ? -4.314 0.114 10.039 1.00 93.56 103 LEU A CA 1
ATOM 771 C C . LEU A 1 103 ? -5.475 -0.863 9.871 1.00 93.56 103 LEU A C 1
ATOM 773 O O . LEU A 1 103 ? -6.625 -0.544 10.181 1.00 93.56 103 LEU A O 1
ATOM 777 N N . SER A 1 104 ? -5.178 -2.084 9.430 1.00 93.44 104 SER A N 1
ATOM 778 C CA . SER A 1 104 ? -6.178 -3.154 9.312 1.00 93.44 104 SER A CA 1
ATOM 779 C C . SER A 1 104 ? -6.802 -3.476 10.674 1.00 93.44 104 SER A C 1
ATOM 781 O O . SER A 1 104 ? -6.104 -3.531 11.676 1.00 93.44 104 SER A O 1
ATOM 783 N N . THR A 1 105 ? -8.110 -3.703 10.759 1.00 90.06 105 THR A N 1
ATOM 784 C CA . THR A 1 105 ? -8.827 -3.978 12.026 1.00 90.06 105 THR A CA 1
ATOM 785 C C . THR A 1 105 ? -8.826 -5.446 12.430 1.00 90.06 105 THR A C 1
ATOM 787 O O . THR A 1 105 ? -9.218 -5.782 13.547 1.00 90.06 105 THR A O 1
ATOM 790 N N . THR A 1 106 ? -8.433 -6.335 11.519 1.00 83.06 106 THR A N 1
ATOM 791 C CA . THR A 1 106 ? -8.459 -7.775 11.773 1.00 83.06 106 THR A CA 1
ATOM 792 C C . THR A 1 106 ? -7.458 -8.110 12.874 1.00 83.06 106 THR A C 1
ATOM 794 O O . THR A 1 106 ? -6.275 -7.811 12.739 1.00 83.06 106 THR A O 1
ATOM 797 N N . TRP A 1 107 ? -7.925 -8.752 13.948 1.00 71.25 107 TRP A N 1
ATOM 798 C CA . TRP A 1 107 ? -7.064 -9.244 15.025 1.00 71.25 107 TRP A CA 1
ATOM 799 C C . TRP A 1 107 ? -6.293 -10.482 14.557 1.00 71.25 107 TRP A C 1
ATOM 801 O O . TRP A 1 107 ? -6.725 -11.620 14.748 1.00 71.25 107 TRP A O 1
ATOM 811 N N . ARG A 1 108 ? -5.181 -10.245 13.867 1.00 72.44 108 ARG A N 1
ATOM 812 C CA . ARG A 1 108 ? -4.230 -11.257 13.413 1.00 72.44 108 ARG A CA 1
ATOM 813 C C 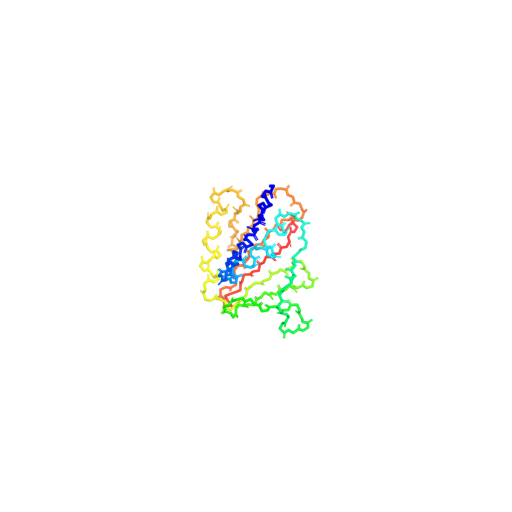. ARG A 1 108 ? -2.835 -10.639 13.352 1.00 72.44 108 ARG A C 1
ATOM 815 O O . ARG A 1 108 ? -2.719 -9.450 13.065 1.00 72.44 108 ARG A O 1
ATOM 822 N N . GLU A 1 109 ? -1.819 -11.457 13.588 1.00 73.12 109 GLU A N 1
ATOM 823 C CA . GLU A 1 109 ? -0.418 -11.087 13.386 1.00 73.12 109 GLU A CA 1
ATOM 824 C C . GLU A 1 109 ? 0.089 -11.662 12.061 1.00 73.12 109 GLU A C 1
ATOM 826 O O . GLU A 1 109 ? -0.154 -12.849 11.801 1.00 73.12 109 GLU A O 1
ATOM 831 N N . PRO A 1 110 ? 0.778 -10.854 11.239 1.00 79.94 110 PRO A N 1
ATOM 832 C CA . PRO A 1 110 ? 0.945 -9.398 11.364 1.00 79.94 110 PRO A CA 1
ATOM 833 C C . PRO A 1 110 ? -0.316 -8.604 10.950 1.00 79.94 110 PRO A C 1
ATOM 835 O O . PRO A 1 110 ? -1.160 -9.078 10.173 1.00 79.94 110 PRO A O 1
ATOM 838 N N . ARG A 1 111 ? -0.461 -7.369 11.458 1.00 88.25 111 ARG A N 1
ATOM 839 C CA . ARG A 1 111 ? -1.437 -6.400 10.923 1.00 88.25 111 ARG A CA 1
ATOM 840 C C . ARG A 1 111 ? -0.868 -5.769 9.662 1.00 88.25 111 ARG A C 1
ATOM 842 O O . ARG A 1 111 ? 0.332 -5.613 9.525 1.00 88.25 111 ARG A O 1
ATOM 849 N N . MET A 1 112 ? -1.746 -5.356 8.756 1.00 91.75 112 MET A N 1
ATOM 850 C CA . MET A 1 112 ? -1.353 -4.511 7.629 1.00 91.75 112 MET A CA 1
ATOM 851 C C . MET A 1 112 ? -1.467 -3.033 8.010 1.00 91.75 112 MET A C 1
ATOM 853 O O . MET A 1 112 ? -2.521 -2.617 8.511 1.00 91.75 112 MET A O 1
ATOM 857 N N . ARG A 1 113 ? -0.411 -2.265 7.728 1.00 93.69 113 ARG A N 1
ATOM 858 C CA . ARG A 1 113 ? -0.379 -0.798 7.714 1.00 93.69 113 ARG A CA 1
ATOM 859 C C . ARG A 1 113 ? -0.227 -0.325 6.272 1.00 93.69 113 ARG A C 1
ATOM 861 O O . ARG A 1 113 ? 0.546 -0.902 5.516 1.00 93.69 113 ARG A O 1
ATOM 868 N N . VAL A 1 114 ? -0.985 0.696 5.882 1.00 95.69 114 VAL A N 1
ATOM 869 C CA . VAL A 1 114 ? -0.869 1.327 4.562 1.00 95.69 114 VAL A CA 1
ATOM 870 C C . VAL A 1 114 ? -0.699 2.830 4.731 1.00 95.69 114 VAL A C 1
ATOM 872 O O . VAL A 1 114 ? -1.566 3.488 5.302 1.00 95.69 114 VAL A O 1
ATOM 875 N N . THR A 1 115 ? 0.398 3.378 4.224 1.00 95.06 115 THR A N 1
ATOM 876 C CA . THR A 1 115 ? 0.813 4.766 4.449 1.00 95.06 115 THR A CA 1
ATOM 877 C C . THR A 1 115 ? 0.967 5.485 3.117 1.00 95.06 115 THR A C 1
ATOM 879 O O . THR A 1 115 ? 1.657 4.998 2.224 1.00 95.06 115 THR A O 1
ATOM 882 N N . LEU A 1 116 ? 0.344 6.658 2.982 1.00 93.25 116 LEU A N 1
ATOM 883 C CA . LEU A 1 116 ? 0.596 7.582 1.877 1.00 93.25 116 LEU A CA 1
ATOM 884 C C . LEU A 1 116 ? 1.696 8.566 2.290 1.00 93.25 116 LEU A C 1
ATOM 886 O O . LEU A 1 116 ? 1.530 9.306 3.256 1.00 93.25 116 LEU A O 1
ATOM 890 N N . MET A 1 117 ? 2.785 8.606 1.527 1.00 91.50 117 MET A N 1
ATOM 891 C CA . MET A 1 117 ? 3.830 9.626 1.608 1.00 91.50 117 MET A CA 1
ATOM 892 C C . MET A 1 117 ? 3.507 10.744 0.606 1.00 91.50 117 MET A C 1
ATOM 894 O O . MET A 1 117 ? 3.750 10.578 -0.595 1.00 91.50 117 MET A O 1
ATOM 898 N N . PRO A 1 118 ? 2.907 11.868 1.038 1.00 86.81 118 PRO A N 1
ATOM 899 C CA . PRO A 1 118 ? 2.429 12.906 0.125 1.00 86.81 118 PRO A CA 1
ATOM 900 C C . PRO A 1 118 ? 3.558 13.618 -0.632 1.00 86.81 118 PRO A C 1
ATOM 902 O O . PRO A 1 118 ? 3.333 14.118 -1.732 1.00 86.81 118 PRO A O 1
ATOM 905 N N . GLU A 1 119 ? 4.767 13.669 -0.073 1.00 87.25 119 GLU A N 1
ATOM 906 C CA . GLU A 1 119 ? 5.925 14.334 -0.672 1.00 87.25 119 GLU A CA 1
ATOM 907 C C . GLU A 1 119 ? 6.463 13.615 -1.913 1.00 87.25 119 GLU A C 1
ATOM 909 O O . GLU A 1 119 ? 6.942 14.268 -2.841 1.00 87.25 119 GLU A O 1
ATOM 914 N N . THR A 1 120 ? 6.360 12.286 -1.947 1.00 87.88 120 THR A N 1
ATOM 915 C CA . THR A 1 120 ? 6.766 11.450 -3.085 1.00 87.88 120 THR A CA 1
ATOM 916 C C . THR A 1 120 ? 5.577 10.877 -3.846 1.00 87.88 120 THR A C 1
ATOM 918 O O . THR A 1 120 ? 5.766 10.265 -4.895 1.00 87.88 120 THR A O 1
ATOM 921 N N . ASN A 1 121 ? 4.353 11.089 -3.346 1.00 90.06 121 ASN A N 1
ATOM 922 C CA . ASN A 1 121 ? 3.139 10.452 -3.848 1.00 90.06 121 ASN A CA 1
ATOM 923 C C . ASN A 1 121 ? 3.311 8.922 -3.947 1.00 90.06 121 ASN A C 1
ATOM 925 O O . ASN A 1 121 ? 2.972 8.288 -4.949 1.00 90.06 121 ASN A O 1
ATOM 929 N N . THR A 1 122 ? 3.897 8.354 -2.894 1.00 93.12 122 THR A N 1
ATOM 930 C CA . THR A 1 122 ? 4.159 6.921 -2.752 1.00 93.12 122 THR A CA 1
ATOM 931 C C . THR A 1 122 ? 3.177 6.343 -1.751 1.00 93.12 122 THR A C 1
ATOM 933 O O . THR A 1 122 ? 2.982 6.920 -0.685 1.00 93.12 122 THR A O 1
ATOM 936 N N . VAL A 1 123 ? 2.585 5.195 -2.059 1.00 94.81 123 VAL A N 1
ATOM 937 C CA . VAL A 1 123 ? 1.818 4.425 -1.075 1.00 94.81 123 VAL A CA 1
ATOM 938 C C . VAL A 1 123 ? 2.604 3.182 -0.723 1.00 94.81 123 VAL A C 1
ATOM 940 O O . VAL A 1 123 ? 3.040 2.463 -1.616 1.00 94.81 123 VAL A O 1
ATOM 943 N N . ILE A 1 124 ? 2.779 2.948 0.570 1.00 94.75 124 ILE A N 1
ATOM 944 C CA . ILE A 1 124 ? 3.513 1.817 1.127 1.00 94.75 124 ILE A CA 1
ATOM 945 C C . ILE A 1 124 ? 2.521 0.950 1.890 1.00 94.75 124 ILE A C 1
ATOM 947 O O . ILE A 1 124 ? 1.732 1.468 2.670 1.00 94.75 124 ILE A O 1
ATOM 951 N N . ALA A 1 125 ? 2.553 -0.355 1.657 1.00 94.88 125 ALA A N 1
ATOM 952 C CA . ALA A 1 125 ? 1.898 -1.361 2.471 1.00 94.88 125 ALA A CA 1
ATOM 953 C C . ALA A 1 125 ? 2.969 -2.194 3.167 1.00 94.88 125 ALA A C 1
ATOM 955 O O . ALA A 1 125 ? 3.889 -2.683 2.512 1.00 94.88 125 ALA A O 1
ATOM 956 N N . GLU A 1 126 ? 2.833 -2.355 4.474 1.00 92.25 126 GLU A N 1
ATOM 957 C CA . GLU A 1 126 ? 3.776 -3.089 5.308 1.00 92.25 126 GLU A CA 1
ATOM 958 C C . GLU A 1 126 ? 3.049 -3.941 6.349 1.00 92.25 126 GLU A C 1
ATOM 960 O O . GLU A 1 126 ? 1.916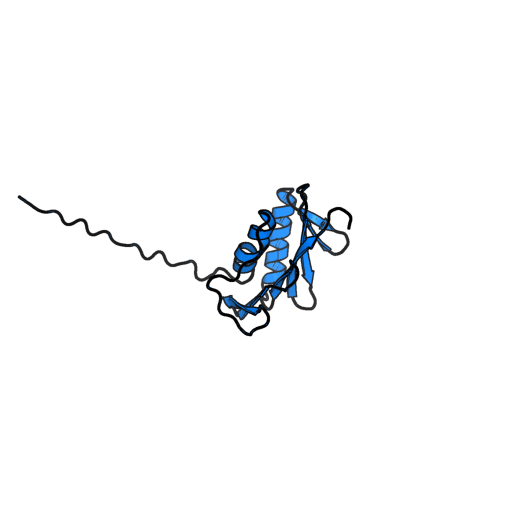 -3.650 6.760 1.00 92.25 126 GLU A O 1
ATOM 965 N N . GLU A 1 127 ? 3.712 -5.013 6.762 1.00 89.38 127 GLU A N 1
ATOM 966 C CA . GLU A 1 127 ? 3.325 -5.798 7.926 1.00 89.38 127 GLU A CA 1
ATOM 967 C C . GLU A 1 127 ? 3.805 -5.087 9.203 1.00 89.38 127 GLU A C 1
ATOM 969 O O . GLU A 1 127 ? 4.903 -4.544 9.264 1.00 89.38 127 GLU A O 1
ATOM 974 N N . THR A 1 128 ? 2.952 -5.023 10.224 1.00 84.62 128 THR A N 1
ATOM 975 C CA . THR A 1 128 ? 3.243 -4.379 11.510 1.00 84.62 128 THR A CA 1
ATOM 976 C C . THR A 1 128 ? 2.801 -5.279 12.660 1.00 84.62 128 THR A C 1
ATOM 978 O O . THR A 1 128 ? 1.746 -5.926 12.601 1.00 84.62 128 THR A O 1
ATOM 981 N N . ASP A 1 129 ? 3.613 -5.321 13.714 1.00 77.62 129 ASP A N 1
ATOM 982 C CA . ASP A 1 129 ? 3.335 -6.097 14.920 1.00 77.62 129 ASP A CA 1
ATOM 983 C C . ASP A 1 129 ? 2.189 -5.480 15.735 1.00 77.62 129 ASP A C 1
ATOM 985 O O . ASP A 1 129 ? 2.013 -4.258 15.765 1.00 77.62 129 ASP A O 1
ATOM 989 N N . LEU A 1 130 ? 1.419 -6.321 16.441 1.00 59.31 130 LEU A N 1
ATOM 990 C CA . LEU A 1 130 ? 0.293 -5.877 17.280 1.00 59.31 130 LEU A CA 1
ATOM 991 C C . LEU A 1 130 ? 0.707 -5.000 18.468 1.00 59.31 130 LEU A C 1
ATOM 993 O O . LEU A 1 130 ? -0.143 -4.277 18.987 1.00 59.31 130 LEU A O 1
ATOM 997 N N . GLU A 1 131 ? 1.963 -5.087 18.910 1.00 58.66 131 GLU A N 1
ATOM 998 C CA . GLU A 1 131 ? 2.476 -4.369 20.087 1.00 58.66 131 GLU A CA 1
ATOM 999 C C . GLU A 1 131 ? 3.091 -2.993 19.766 1.00 58.66 131 GLU A C 1
ATOM 1001 O O . GLU A 1 131 ? 3.647 -2.359 20.666 1.00 58.66 131 GLU A O 1
ATOM 1006 N N . SER A 1 132 ? 3.006 -2.547 18.506 1.00 51.62 132 SER A N 1
ATOM 1007 C CA . SER A 1 132 ? 3.606 -1.292 18.021 1.00 51.62 132 SER A CA 1
ATOM 1008 C C . SER A 1 132 ? 2.810 -0.048 18.409 1.00 51.62 132 SER A C 1
ATOM 1010 O O . SER A 1 132 ? 1.566 -0.074 18.263 1.00 51.62 132 SER A O 1
#

pLDDT: mean 82.91, std 15.33, range [43.84, 96.62]

Sequence (132 aa):
MIKARVFLVAAFLPLPLSAGGWAAFEERCLLPYSQIFAPHADGLQALDGDGRFALPGGDVLILGDFEACAVENGPEIAGAFETWLEREIAAGRFLRDEDGSALSTTWREPRMRVTLMPETNTVIAEETDLES

Secondary structure (DSSP, 8-state):
----------------TT--HHHHHIIIIIHHHHHT-----TTPEESSSSSEEE-GGG-EEEE-SSSEEEEES-TTHHHHHHHHHHHHHHTTSEEE-TTS-EEE-S--SSEEEEEEETTTTEEEEEEE-TT-

Foldseek 3Di:
DDDDDDDPPPPPPPDPLPCAQQNLCCVQAVVCVVVVHAGDQPPFDAPDPQQWTADPPRKIWRRHPAFKIKIFDDPCLVVSVVVVQVVCVVVVQWDQDPQRWIWGPDPDAFIWIWDQDPVGRMIMIGTHHPVD